Protein AF-A0A927MJ16-F1 (afdb_monomer_lite)

Radius of gyration: 17.22 Å; chains: 1; bounding box: 35×36×50 Å

pLDDT: mean 73.28, std 16.37, range [35.34, 91.69]

Secondary structure (DSSP, 8-state):
----HHHHHHHHHHHHHHTT--HHHHHHHTT--HHHHHHHTSTT-TTHHHHHHHHHHHTTS-TTGGG-SS--PPPSS-----------TTSPPPHHHHHHHHHHHHHHHHHHHH-SS--TT--

Structure (mmCIF, N/CA/C/O backbone):
data_AF-A0A927MJ16-F1
#
_entry.id   AF-A0A927MJ16-F1
#
loop_
_atom_site.group_PDB
_atom_site.id
_atom_site.type_symbol
_atom_site.label_atom_id
_atom_site.label_alt_id
_atom_site.label_comp_id
_atom_site.label_asym_id
_atom_site.label_entity_id
_atom_site.label_seq_id
_atom_site.pdbx_PDB_ins_code
_atom_site.Cartn_x
_atom_site.Cartn_y
_atom_site.Cartn_z
_atom_site.occupancy
_atom_site.B_iso_or_equiv
_atom_site.auth_seq_id
_atom_site.auth_comp_id
_atom_site.auth_asym_id
_atom_site.auth_atom_id
_atom_site.pdbx_PDB_model_num
ATOM 1 N N . MET A 1 1 ? 11.660 -22.185 5.021 1.00 50.19 1 MET A N 1
ATOM 2 C CA . MET A 1 1 ? 12.328 -20.990 5.568 1.00 50.19 1 MET A CA 1
ATOM 3 C C . MET A 1 1 ? 11.207 -20.056 5.990 1.00 50.19 1 MET A C 1
ATOM 5 O O . MET A 1 1 ? 10.368 -19.764 5.152 1.00 50.19 1 MET A O 1
ATOM 9 N N . SER A 1 2 ? 11.062 -19.735 7.276 1.00 58.62 2 SER A N 1
ATOM 10 C CA . SER A 1 2 ? 9.953 -18.878 7.722 1.00 58.62 2 SER A CA 1
ATOM 11 C C . SER A 1 2 ? 10.373 -17.423 7.565 1.00 58.62 2 SER A C 1
ATOM 13 O O . SER A 1 2 ? 11.311 -16.990 8.232 1.00 58.62 2 SER A O 1
ATOM 15 N N . ILE A 1 3 ? 9.718 -16.688 6.670 1.00 68.88 3 ILE A N 1
ATOM 16 C CA . ILE A 1 3 ? 9.959 -15.253 6.504 1.00 68.88 3 ILE A CA 1
ATOM 17 C C . ILE A 1 3 ? 9.602 -14.540 7.810 1.00 68.88 3 ILE A C 1
ATOM 19 O O . ILE A 1 3 ? 8.559 -14.791 8.416 1.00 68.88 3 ILE A O 1
ATOM 23 N N . ASN A 1 4 ? 10.498 -13.663 8.257 1.00 82.75 4 ASN A N 1
ATOM 24 C CA . ASN A 1 4 ? 10.327 -12.901 9.485 1.00 82.75 4 ASN A CA 1
ATOM 25 C C . ASN A 1 4 ? 9.212 -11.848 9.312 1.00 82.75 4 ASN A C 1
ATOM 27 O O . ASN A 1 4 ? 9.208 -11.091 8.344 1.00 82.75 4 ASN A O 1
ATOM 31 N N . ILE A 1 5 ? 8.293 -11.782 10.278 1.00 84.00 5 ILE A N 1
ATOM 32 C CA . ILE A 1 5 ? 7.194 -10.803 10.376 1.00 84.00 5 ILE A CA 1
ATOM 33 C C . ILE A 1 5 ? 7.700 -9.365 10.187 1.00 84.00 5 ILE A C 1
ATOM 35 O O . ILE A 1 5 ? 7.089 -8.598 9.444 1.00 84.00 5 ILE A O 1
ATOM 39 N N . ALA A 1 6 ? 8.847 -9.023 10.780 1.00 84.75 6 ALA A N 1
ATOM 40 C CA . ALA A 1 6 ? 9.446 -7.696 10.651 1.00 84.75 6 ALA A CA 1
ATOM 41 C C . ALA A 1 6 ? 9.835 -7.372 9.198 1.00 84.75 6 ALA A C 1
ATO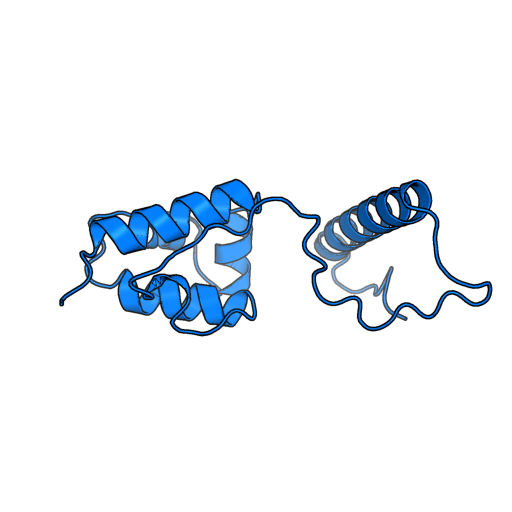M 43 O O . ALA A 1 6 ? 9.612 -6.261 8.729 1.00 84.75 6 ALA A O 1
ATOM 44 N N . VAL A 1 7 ? 10.328 -8.364 8.448 1.00 88.25 7 VAL A N 1
ATOM 45 C CA . VAL A 1 7 ? 10.695 -8.193 7.033 1.00 88.25 7 VAL A CA 1
ATOM 46 C C . VAL A 1 7 ? 9.454 -7.932 6.180 1.00 88.25 7 VAL A C 1
ATOM 48 O O . VAL A 1 7 ? 9.489 -7.089 5.293 1.00 88.25 7 VAL A O 1
ATOM 51 N N . ILE A 1 8 ? 8.336 -8.609 6.456 1.00 89.19 8 ILE A N 1
ATOM 52 C CA . ILE A 1 8 ? 7.072 -8.383 5.735 1.00 89.19 8 ILE A CA 1
ATOM 53 C C . ILE A 1 8 ? 6.542 -6.975 6.018 1.00 89.19 8 ILE A C 1
ATOM 55 O O . ILE A 1 8 ? 6.134 -6.280 5.091 1.00 89.19 8 ILE A O 1
ATOM 59 N N . ALA A 1 9 ? 6.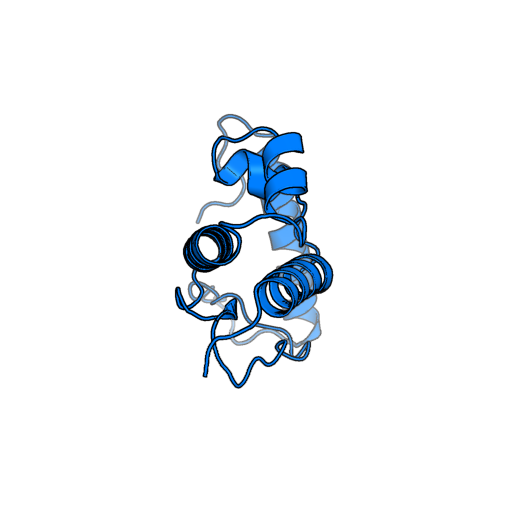567 -6.555 7.287 1.00 89.06 9 ALA A N 1
ATOM 60 C CA . ALA A 1 9 ? 6.148 -5.216 7.688 1.00 89.06 9 ALA A CA 1
ATOM 61 C C . ALA A 1 9 ? 6.992 -4.144 6.993 1.00 89.06 9 ALA A C 1
ATOM 63 O O . ALA A 1 9 ? 6.437 -3.195 6.442 1.00 89.06 9 ALA A O 1
ATOM 64 N N . GLN A 1 10 ? 8.313 -4.321 6.964 1.00 89.81 10 GLN A N 1
ATOM 65 C CA . GLN A 1 10 ? 9.221 -3.400 6.295 1.00 89.81 10 GLN A CA 1
ATOM 66 C C . GLN A 1 10 ? 8.921 -3.310 4.795 1.00 89.81 10 GLN A C 1
ATOM 68 O O . GLN A 1 10 ? 8.629 -2.230 4.303 1.00 89.81 10 GLN A O 1
ATOM 73 N N . ARG A 1 11 ? 8.848 -4.445 4.088 1.00 90.81 11 ARG A N 1
ATOM 74 C CA . ARG A 1 11 ? 8.533 -4.490 2.646 1.00 90.81 11 ARG A CA 1
ATOM 75 C C . ARG A 1 11 ? 7.219 -3.800 2.292 1.00 90.81 11 ARG A C 1
ATOM 77 O O . ARG A 1 11 ? 7.125 -3.130 1.268 1.00 90.81 11 ARG A O 1
ATOM 84 N N . LEU A 1 12 ? 6.197 -3.992 3.123 1.00 90.62 12 LEU A N 1
ATOM 85 C CA . LEU A 1 12 ? 4.895 -3.363 2.939 1.00 90.62 12 LEU A CA 1
ATOM 86 C C . LEU A 1 12 ? 4.973 -1.844 3.143 1.00 90.62 12 LEU A C 1
ATOM 88 O O . LEU A 1 12 ? 4.420 -1.098 2.339 1.00 90.62 12 LEU A O 1
ATOM 92 N N . ASN A 1 13 ? 5.663 -1.385 4.191 1.00 89.81 13 ASN A N 1
ATOM 93 C CA . ASN A 1 13 ? 5.855 0.045 4.437 1.00 89.81 13 ASN A CA 1
ATOM 94 C C . ASN A 1 13 ? 6.687 0.699 3.325 1.00 89.81 13 ASN A C 1
ATOM 96 O O . ASN A 1 13 ? 6.265 1.728 2.803 1.00 89.81 13 ASN A O 1
ATOM 100 N N . ASP A 1 14 ? 7.787 0.067 2.910 1.00 89.81 14 ASP A N 1
ATOM 101 C CA . ASP A 1 14 ? 8.651 0.554 1.832 1.00 89.81 14 ASP A CA 1
ATOM 102 C C . ASP A 1 14 ? 7.870 0.686 0.519 1.00 89.81 14 ASP A C 1
ATOM 104 O O . ASP A 1 14 ? 8.007 1.679 -0.188 1.00 89.81 14 ASP A O 1
ATOM 108 N N . TYR A 1 15 ? 7.005 -0.283 0.200 1.00 90.06 15 TYR A N 1
ATOM 109 C CA . TYR A 1 15 ? 6.165 -0.228 -0.997 1.00 90.06 15 TYR A CA 1
ATOM 110 C C . TYR A 1 15 ? 5.131 0.902 -0.931 1.00 90.06 15 TYR A C 1
ATOM 112 O O . TYR A 1 15 ? 4.965 1.645 -1.893 1.00 90.06 15 TYR A O 1
ATOM 120 N N . ILE A 1 16 ? 4.445 1.059 0.207 1.00 87.00 16 ILE A N 1
ATOM 121 C CA . ILE A 1 16 ? 3.466 2.138 0.411 1.00 87.00 16 ILE A CA 1
ATOM 122 C C . ILE A 1 16 ? 4.137 3.508 0.262 1.00 87.00 16 ILE A C 1
ATOM 124 O O . ILE A 1 16 ? 3.571 4.403 -0.365 1.00 87.00 16 ILE A O 1
ATOM 128 N N . GLU A 1 17 ? 5.341 3.669 0.812 1.00 85.75 17 GLU A N 1
ATOM 129 C CA . GLU A 1 17 ? 6.121 4.901 0.696 1.00 85.75 17 GLU A CA 1
ATOM 130 C C . GLU A 1 17 ? 6.614 5.133 -0.739 1.00 85.75 17 GLU A C 1
ATOM 132 O O . GLU A 1 17 ? 6.451 6.233 -1.270 1.00 85.75 17 GLU A O 1
ATOM 137 N N . HIS A 1 18 ? 7.135 4.092 -1.394 1.00 82.94 18 HIS A N 1
ATOM 138 C CA . HIS A 1 18 ? 7.600 4.132 -2.782 1.00 82.94 18 HIS A CA 1
ATOM 139 C C . HIS A 1 18 ? 6.493 4.548 -3.758 1.00 82.94 18 HIS A C 1
ATOM 141 O O . HIS A 1 18 ? 6.684 5.449 -4.577 1.00 82.94 18 HIS A O 1
ATOM 147 N N . GLU A 1 19 ? 5.311 3.943 -3.629 1.00 78.88 19 GLU A N 1
ATOM 148 C CA . GLU A 1 19 ? 4.135 4.250 -4.447 1.00 78.88 19 GLU A CA 1
ATOM 149 C C . GLU A 1 19 ? 3.401 5.524 -3.994 1.00 78.88 19 GLU A C 1
ATOM 151 O O . GLU A 1 19 ? 2.414 5.925 -4.610 1.00 78.88 19 GLU A O 1
ATOM 156 N N . LYS A 1 20 ? 3.868 6.180 -2.920 1.00 81.44 20 LYS A N 1
ATOM 157 C CA . LYS A 1 20 ? 3.238 7.362 -2.303 1.00 81.44 20 LYS A CA 1
ATOM 158 C C . LYS A 1 20 ? 1.758 7.144 -1.963 1.00 81.44 20 LYS A C 1
ATOM 160 O O . LYS A 1 20 ? 0.943 8.065 -2.046 1.00 81.44 20 LYS A O 1
ATOM 165 N N . ILE A 1 21 ? 1.404 5.925 -1.566 1.00 81.94 21 ILE A N 1
ATOM 166 C CA . ILE A 1 21 ? 0.036 5.565 -1.204 1.00 81.94 21 ILE A CA 1
ATOM 167 C C . ILE A 1 21 ? -0.264 6.125 0.190 1.00 81.94 21 ILE A C 1
ATOM 169 O O . ILE A 1 21 ? 0.443 5.853 1.161 1.00 81.94 21 ILE A O 1
ATOM 173 N N . SER A 1 22 ? -1.345 6.897 0.315 1.00 86.50 22 SER A N 1
ATOM 174 C CA . SER A 1 22 ? -1.785 7.383 1.624 1.00 86.50 22 SER A CA 1
ATOM 175 C C . SER A 1 22 ? -2.325 6.236 2.482 1.00 86.50 22 SER A C 1
ATOM 177 O O . SER A 1 22 ? -3.138 5.424 2.040 1.00 86.50 22 SER A O 1
ATOM 179 N N . LYS A 1 23 ? -1.924 6.198 3.755 1.00 84.75 23 LYS A N 1
ATOM 180 C CA . LYS A 1 23 ? -2.466 5.243 4.737 1.00 84.75 23 LYS A CA 1
ATOM 181 C C . LYS A 1 23 ? -3.950 5.486 5.014 1.00 84.75 23 LYS A C 1
ATOM 183 O O . LYS A 1 23 ? -4.659 4.528 5.305 1.00 84.75 23 LYS A O 1
ATOM 188 N N . ASP A 1 24 ? -4.412 6.727 4.878 1.00 82.25 24 ASP A N 1
ATOM 189 C CA . ASP A 1 24 ? -5.832 7.074 4.992 1.00 82.25 24 ASP A CA 1
ATOM 190 C C . ASP A 1 24 ? -6.616 6.532 3.790 1.00 82.25 24 ASP A C 1
ATOM 192 O O . ASP A 1 24 ? -7.678 5.950 3.962 1.00 82.25 24 ASP A O 1
ATOM 196 N N . TYR A 1 25 ? -6.029 6.583 2.589 1.00 80.56 25 TYR A N 1
ATOM 197 C CA . TYR A 1 25 ? -6.623 5.990 1.387 1.00 80.56 25 TYR A CA 1
ATOM 198 C C . TYR A 1 25 ? -6.773 4.465 1.503 1.00 80.56 25 TYR A C 1
ATOM 200 O O . TYR A 1 25 ? -7.816 3.907 1.170 1.00 80.56 25 TYR A O 1
ATOM 208 N N . ILE A 1 26 ? -5.759 3.780 2.044 1.00 85.94 26 ILE A N 1
ATOM 209 C CA . ILE A 1 26 ? -5.857 2.347 2.367 1.00 85.94 26 ILE A CA 1
ATOM 210 C C . ILE A 1 26 ? -6.965 2.093 3.403 1.00 85.94 26 ILE A C 1
ATOM 212 O O . ILE A 1 26 ? -7.646 1.070 3.337 1.00 85.94 26 ILE A O 1
ATOM 216 N N . ALA A 1 27 ? -7.139 3.000 4.367 1.00 86.81 27 ALA A N 1
ATOM 217 C CA . ALA A 1 27 ? -8.165 2.887 5.397 1.00 86.81 27 ALA A CA 1
ATOM 218 C C . ALA A 1 27 ? -9.573 2.946 4.790 1.00 86.81 27 ALA A C 1
ATOM 220 O O . ALA A 1 27 ? -10.381 2.060 5.068 1.00 86.81 27 ALA A O 1
ATOM 221 N N . ASP A 1 28 ? -9.814 3.913 3.904 1.00 83.88 28 ASP A N 1
ATOM 222 C CA . ASP A 1 28 ? -11.086 4.081 3.198 1.00 83.88 28 ASP A CA 1
ATOM 223 C C . ASP A 1 28 ? -11.413 2.864 2.322 1.00 83.88 28 ASP A C 1
ATOM 225 O O . ASP A 1 28 ? -12.518 2.327 2.381 1.00 83.88 28 ASP A O 1
ATOM 229 N N . LEU A 1 29 ? -10.432 2.367 1.561 1.00 80.94 29 LEU A N 1
ATOM 230 C CA . LEU A 1 29 ? -10.606 1.197 0.694 1.00 80.94 29 LEU A CA 1
ATOM 231 C C . LEU A 1 29 ? -10.944 -0.091 1.456 1.00 80.94 29 LEU A C 1
ATOM 233 O O . LEU A 1 29 ? -11.627 -0.967 0.926 1.00 80.94 29 LEU A O 1
ATOM 237 N N . LEU A 1 30 ? -10.449 -0.225 2.686 1.00 86.38 30 LEU A N 1
ATOM 238 C CA . LEU A 1 30 ? -10.692 -1.391 3.533 1.00 86.38 30 LEU A CA 1
ATOM 239 C C . LEU A 1 30 ? -11.886 -1.218 4.480 1.00 86.38 30 LEU A C 1
ATOM 241 O O . LEU A 1 30 ? -12.124 -2.122 5.286 1.00 86.38 30 LEU A O 1
ATOM 245 N N . ASP A 1 31 ? -12.591 -0.083 4.415 1.00 88.81 31 ASP A N 1
ATOM 246 C CA . ASP A 1 31 ? -13.637 0.316 5.365 1.00 88.81 31 ASP A CA 1
ATOM 247 C C . ASP A 1 31 ? -13.153 0.201 6.827 1.00 88.81 31 ASP A C 1
ATOM 249 O O . ASP A 1 31 ? -13.721 -0.481 7.687 1.00 88.81 31 ASP A O 1
ATOM 253 N N . LYS A 1 32 ? -11.985 0.796 7.101 1.00 88.31 32 LYS A N 1
ATOM 254 C CA . LYS A 1 32 ? -11.307 0.767 8.405 1.00 88.31 32 LYS A CA 1
ATOM 255 C C . LYS A 1 32 ? -10.916 2.169 8.844 1.00 88.31 32 LYS A C 1
ATOM 257 O O . LYS A 1 32 ? -10.697 3.063 8.042 1.00 88.31 32 LYS A O 1
ATOM 262 N N . SER A 1 33 ? -10.736 2.351 10.152 1.00 90.88 33 SER A N 1
ATOM 263 C CA . SER A 1 33 ? -10.152 3.594 10.660 1.00 90.88 33 SER A CA 1
ATOM 264 C C . SER A 1 33 ? -8.665 3.704 10.283 1.00 90.88 33 SER A C 1
ATOM 266 O O . SER A 1 33 ? -7.951 2.694 10.342 1.00 90.88 33 SER A O 1
ATOM 268 N N . PRO A 1 34 ? -8.138 4.918 10.039 1.00 86.56 34 PRO A N 1
ATOM 269 C CA . PRO A 1 34 ? -6.706 5.128 9.826 1.00 86.56 34 PRO A CA 1
ATOM 270 C C . PRO A 1 34 ? -5.842 4.530 10.937 1.00 86.56 34 PRO A C 1
ATOM 272 O O . PRO A 1 34 ? -4.871 3.825 10.678 1.00 86.56 34 PRO A O 1
ATOM 275 N N . SER A 1 35 ? -6.249 4.706 12.198 1.00 88.56 35 SER A N 1
ATOM 276 C CA . SER A 1 35 ? -5.570 4.122 13.363 1.00 88.56 35 SER A CA 1
ATOM 277 C C . SER A 1 35 ? -5.436 2.596 13.289 1.00 88.56 35 SER A C 1
ATOM 279 O O . SER A 1 35 ? -4.437 2.039 13.747 1.00 88.56 35 SER A O 1
ATOM 281 N N . THR A 1 36 ? -6.404 1.911 12.672 1.00 88.75 36 THR A N 1
ATOM 282 C CA . THR A 1 36 ? -6.332 0.468 12.429 1.00 88.75 36 THR A CA 1
ATOM 283 C C . THR A 1 36 ? -5.265 0.136 11.392 1.00 88.75 36 THR A C 1
ATOM 285 O O . THR A 1 36 ? -4.550 -0.847 11.582 1.00 88.75 36 THR A O 1
ATOM 288 N N . ILE A 1 37 ? -5.104 0.954 10.349 1.00 91.38 37 ILE A N 1
ATOM 289 C CA . ILE A 1 37 ? -4.051 0.784 9.339 1.00 91.38 37 ILE A CA 1
ATOM 290 C C . ILE A 1 37 ? -2.669 0.993 9.956 1.00 91.38 37 ILE A C 1
ATOM 292 O O . ILE A 1 37 ? -1.825 0.109 9.841 1.00 91.38 37 ILE A O 1
ATOM 296 N N . TYR A 1 38 ? -2.453 2.078 10.707 1.00 87.56 38 TYR A N 1
ATOM 297 C CA . TYR A 1 38 ? -1.177 2.320 11.399 1.00 87.56 38 TYR A CA 1
ATOM 298 C C . TYR A 1 38 ? -0.800 1.174 12.344 1.00 87.56 38 TYR A C 1
ATOM 300 O O . TYR A 1 38 ? 0.341 0.715 12.344 1.00 87.56 38 TYR A O 1
ATOM 308 N N . ARG A 1 39 ? -1.767 0.661 13.116 1.00 89.75 39 ARG A N 1
ATOM 309 C CA . ARG A 1 39 ? -1.546 -0.508 13.977 1.00 89.75 39 ARG A CA 1
ATOM 310 C C . ARG A 1 39 ? -1.232 -1.764 13.164 1.00 89.75 39 ARG A C 1
ATOM 312 O O . ARG A 1 39 ? -0.398 -2.558 13.583 1.00 89.75 39 ARG A O 1
ATOM 319 N N . SER A 1 40 ? -1.888 -1.947 12.020 1.00 88.94 40 SER A N 1
ATOM 320 C CA . SER A 1 40 ? -1.706 -3.132 11.177 1.00 88.94 40 SER A CA 1
ATOM 321 C C . SER A 1 40 ? -0.380 -3.124 10.417 1.00 88.94 40 SER A C 1
ATOM 323 O O . SER A 1 40 ? 0.158 -4.196 10.171 1.00 88.94 40 SER A O 1
ATOM 325 N N . LEU A 1 41 ? 0.164 -1.942 10.109 1.00 86.25 41 LEU A N 1
ATOM 326 C CA . LEU A 1 41 ? 1.486 -1.738 9.504 1.00 86.25 41 LEU A CA 1
ATOM 327 C C . LEU A 1 41 ? 2.645 -1.805 10.507 1.00 86.25 41 LEU A C 1
ATOM 329 O O . LEU A 1 41 ? 3.806 -1.761 10.103 1.00 86.25 41 LEU A O 1
ATOM 333 N N . SER A 1 42 ? 2.350 -1.897 11.806 1.00 85.75 42 SER A N 1
ATOM 334 C CA . SER A 1 42 ? 3.374 -2.032 12.838 1.00 85.75 42 SER A CA 1
ATOM 335 C C . SER A 1 42 ? 4.079 -3.385 12.744 1.00 85.75 42 SER A C 1
ATOM 337 O O . SER A 1 42 ? 3.438 -4.426 12.608 1.00 85.75 42 SER A O 1
ATOM 339 N N . GLU A 1 43 ? 5.396 -3.385 12.941 1.00 75.88 43 GLU A N 1
ATOM 340 C CA . GLU A 1 43 ? 6.221 -4.597 13.048 1.00 75.88 43 GLU A CA 1
ATOM 341 C C . GLU A 1 43 ? 5.799 -5.519 14.207 1.00 75.88 43 GLU A C 1
ATOM 343 O O . GLU A 1 43 ? 6.117 -6.706 14.212 1.00 75.88 43 GLU A O 1
ATOM 348 N N . GLN A 1 44 ? 5.049 -4.994 15.183 1.00 78.81 44 GLN A N 1
ATOM 349 C CA . GLN A 1 44 ? 4.509 -5.760 16.311 1.00 78.81 44 GLN A CA 1
ATOM 350 C C . GLN A 1 44 ? 3.197 -6.491 15.971 1.00 78.81 44 GLN A C 1
ATOM 352 O O . GLN A 1 44 ? 2.657 -7.221 16.807 1.00 78.81 44 GLN A O 1
ATOM 357 N N . ASN A 1 45 ? 2.657 -6.310 14.761 1.00 80.56 45 ASN A N 1
ATOM 358 C CA . ASN A 1 45 ? 1.435 -6.975 14.334 1.00 80.56 45 ASN A CA 1
ATOM 359 C C . ASN A 1 45 ? 1.695 -8.452 13.998 1.00 80.56 45 ASN A C 1
ATOM 361 O O . ASN A 1 45 ? 2.245 -8.790 12.951 1.00 80.56 45 ASN A O 1
ATOM 365 N N . GLN A 1 46 ? 1.196 -9.351 14.847 1.00 81.69 46 GLN A N 1
ATOM 366 C CA . GLN A 1 46 ? 1.282 -10.802 14.633 1.00 81.69 46 GLN A CA 1
ATOM 367 C C . GLN A 1 46 ? 0.553 -11.273 13.362 1.00 81.69 46 GLN A C 1
ATOM 369 O O . GLN A 1 46 ? 0.872 -12.330 12.827 1.00 81.69 46 GLN A O 1
ATOM 374 N N . ASN A 1 47 ? -0.385 -10.471 12.848 1.00 88.06 47 ASN A N 1
ATOM 375 C CA . ASN A 1 47 ? -1.162 -10.765 11.646 1.00 88.06 47 ASN A CA 1
ATOM 376 C C . ASN A 1 47 ? -0.657 -10.015 10.401 1.00 88.06 47 ASN A C 1
ATOM 378 O O . ASN A 1 47 ? -1.391 -9.923 9.416 1.00 88.06 47 ASN A O 1
ATOM 382 N N . ILE A 1 48 ? 0.573 -9.482 10.409 1.00 90.56 48 ILE A N 1
ATOM 383 C CA 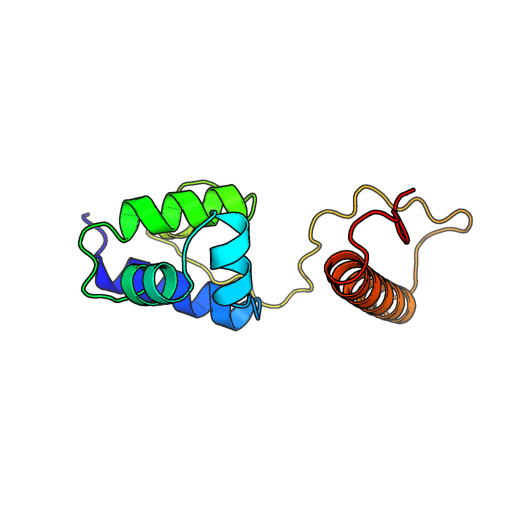. ILE A 1 48 ? 1.111 -8.708 9.276 1.00 90.56 48 ILE A CA 1
ATOM 384 C C . ILE A 1 48 ? 1.092 -9.489 7.959 1.00 90.56 48 ILE A C 1
ATOM 386 O O . ILE A 1 48 ? 0.844 -8.902 6.916 1.00 90.56 48 ILE A O 1
ATOM 390 N N . ALA A 1 49 ? 1.302 -10.808 7.993 1.00 89.94 49 ALA A N 1
ATOM 391 C CA . ALA A 1 49 ? 1.292 -11.637 6.791 1.00 89.94 49 ALA A CA 1
ATOM 392 C C . ALA A 1 49 ? -0.106 -11.704 6.158 1.00 89.94 49 ALA A C 1
ATOM 394 O O . ALA A 1 49 ? -0.251 -11.575 4.950 1.00 89.94 49 ALA A O 1
ATOM 395 N N . ALA A 1 50 ? -1.152 -11.858 6.975 1.00 90.75 50 ALA A N 1
ATOM 396 C CA . ALA A 1 50 ? -2.530 -11.814 6.490 1.00 90.75 50 ALA A CA 1
ATOM 397 C C . ALA A 1 50 ? -2.905 -10.414 5.991 1.00 90.75 50 ALA A C 1
ATOM 399 O O . ALA A 1 50 ? -3.584 -10.274 4.977 1.00 90.75 50 ALA A O 1
ATOM 400 N N . PHE A 1 51 ? -2.434 -9.379 6.685 1.00 91.69 51 PHE A N 1
ATOM 401 C CA . PHE A 1 51 ? -2.675 -8.000 6.289 1.00 91.69 51 PHE A CA 1
ATOM 402 C C . PHE A 1 51 ? -1.968 -7.643 4.975 1.00 91.69 51 PHE A C 1
ATOM 404 O O . PHE A 1 51 ? -2.581 -7.039 4.104 1.00 91.69 51 PHE A O 1
ATOM 411 N N . SER A 1 52 ? -0.720 -8.069 4.775 1.00 91.44 52 SER A N 1
ATOM 412 C CA . SER A 1 52 ? 0.021 -7.807 3.539 1.00 91.44 52 SER A CA 1
ATOM 413 C C . SER A 1 52 ? -0.600 -8.506 2.330 1.00 91.44 52 SER A C 1
ATOM 415 O O . SER A 1 52 ? -0.622 -7.922 1.251 1.00 91.44 52 SER A O 1
ATOM 417 N N . MET A 1 53 ? -1.175 -9.700 2.511 1.00 91.31 53 MET A N 1
ATOM 418 C CA . MET A 1 53 ? -1.965 -10.374 1.475 1.00 91.31 53 MET A CA 1
ATOM 419 C C . MET A 1 53 ? -3.213 -9.569 1.089 1.00 91.31 53 MET A C 1
ATOM 421 O O . MET A 1 53 ? -3.460 -9.379 -0.098 1.00 91.31 53 MET A O 1
ATOM 425 N N . GLN A 1 54 ? -3.952 -9.031 2.069 1.00 90.25 54 GLN A N 1
ATOM 426 C CA . GLN A 1 54 ? -5.109 -8.163 1.795 1.00 90.25 54 GLN A CA 1
ATOM 427 C C . GLN A 1 54 ? -4.709 -6.888 1.048 1.00 90.25 54 GLN A C 1
ATOM 429 O O . GLN A 1 54 ? -5.404 -6.476 0.125 1.00 90.25 54 GLN A O 1
ATOM 434 N N . ILE A 1 55 ? -3.582 -6.270 1.417 1.00 90.25 55 ILE A N 1
ATOM 435 C CA . ILE A 1 55 ? -3.078 -5.096 0.695 1.00 90.25 55 ILE A CA 1
ATOM 436 C C . ILE A 1 55 ? -2.650 -5.466 -0.726 1.00 90.25 55 ILE A C 1
ATOM 438 O O . ILE A 1 55 ? -2.954 -4.728 -1.656 1.00 90.25 55 ILE A O 1
ATOM 442 N N . ALA A 1 56 ? -1.985 -6.606 -0.921 1.00 89.25 56 ALA A N 1
ATOM 443 C CA . ALA A 1 56 ? -1.608 -7.059 -2.256 1.00 89.25 56 ALA A CA 1
ATOM 444 C C . ALA A 1 56 ? -2.840 -7.237 -3.156 1.00 89.25 56 ALA A C 1
ATOM 446 O O . ALA A 1 56 ? -2.850 -6.727 -4.272 1.00 89.25 56 ALA A O 1
ATOM 447 N N . GLU A 1 57 ? -3.898 -7.874 -2.654 1.00 86.44 57 GLU A N 1
ATOM 448 C CA . GLU A 1 57 ? -5.159 -8.038 -3.388 1.00 86.44 57 GLU A CA 1
ATOM 449 C C . GLU A 1 57 ? -5.826 -6.697 -3.706 1.00 86.44 57 GLU A C 1
ATOM 451 O O . GLU A 1 57 ? -6.248 -6.475 -4.840 1.00 86.44 57 GLU A O 1
ATOM 456 N N . LEU A 1 58 ? -5.862 -5.778 -2.738 1.00 84.44 58 LEU A N 1
ATOM 457 C CA . LEU A 1 58 ? -6.424 -4.440 -2.922 1.00 84.44 58 LEU A CA 1
ATOM 458 C C . LEU A 1 58 ? -5.699 -3.648 -4.021 1.00 84.44 58 LEU A C 1
ATOM 460 O O . LEU A 1 58 ? -6.322 -2.898 -4.768 1.00 84.44 58 LEU A O 1
ATOM 464 N N . LEU A 1 59 ? -4.384 -3.833 -4.125 1.00 82.81 59 LEU A N 1
ATOM 465 C CA . LEU A 1 59 ? -3.528 -3.182 -5.114 1.00 82.81 59 LEU A CA 1
ATOM 466 C C . LEU A 1 59 ? -3.407 -3.983 -6.420 1.00 82.81 59 LEU A C 1
ATOM 468 O O . LEU A 1 59 ? -2.598 -3.634 -7.278 1.00 82.81 59 LEU A O 1
ATOM 472 N N . ASN A 1 60 ? -4.202 -5.047 -6.580 1.00 82.12 60 ASN A N 1
ATOM 473 C CA . ASN A 1 60 ? -4.191 -5.940 -7.740 1.00 82.12 60 ASN A CA 1
ATOM 474 C C . ASN A 1 60 ? -2.805 -6.560 -8.029 1.00 82.12 60 ASN A C 1
ATOM 476 O O . ASN A 1 60 ? -2.420 -6.800 -9.174 1.00 82.12 60 ASN A O 1
ATOM 480 N N . LEU A 1 61 ? -2.043 -6.813 -6.966 1.00 85.12 61 LEU A N 1
ATOM 481 C CA . LEU A 1 61 ? -0.771 -7.523 -6.974 1.00 85.12 61 LEU A CA 1
ATOM 482 C C . LEU A 1 61 ? -1.004 -9.013 -6.672 1.00 85.12 61 LEU A C 1
ATOM 484 O O . LEU A 1 61 ? -2.027 -9.387 -6.095 1.00 85.12 61 LEU A O 1
ATOM 488 N N . PRO A 1 62 ? -0.042 -9.899 -6.989 1.00 87.62 62 PRO A N 1
ATOM 489 C CA . PRO A 1 62 ? -0.101 -11.281 -6.525 1.00 87.62 62 PRO A CA 1
ATOM 490 C C . PRO A 1 62 ? -0.247 -11.332 -4.998 1.00 87.62 62 PRO A C 1
ATOM 492 O O . PRO A 1 62 ? 0.546 -10.709 -4.300 1.00 87.62 62 PRO A O 1
ATOM 495 N N . THR A 1 63 ? -1.188 -12.114 -4.461 1.00 88.44 63 THR A N 1
ATOM 496 C CA . THR A 1 63 ? -1.460 -12.186 -3.009 1.00 88.44 63 THR A CA 1
ATOM 497 C C . THR A 1 63 ? -0.193 -12.419 -2.172 1.00 88.44 63 THR A C 1
ATOM 499 O O . THR A 1 63 ? -0.035 -11.869 -1.088 1.00 88.44 63 THR A O 1
ATOM 502 N N . ASN A 1 64 ? 0.771 -13.185 -2.689 1.00 89.31 64 ASN A N 1
ATOM 503 C CA . ASN A 1 64 ? 2.036 -13.474 -2.015 1.00 89.31 64 ASN A CA 1
ATOM 504 C C . ASN A 1 64 ? 3.158 -12.448 -2.266 1.00 89.31 64 ASN A C 1
ATOM 506 O O . ASN A 1 64 ? 4.294 -12.723 -1.893 1.00 89.31 64 ASN A O 1
ATOM 510 N N . PHE A 1 65 ? 2.890 -11.302 -2.898 1.00 89.06 65 PHE A N 1
ATOM 511 C CA . PHE A 1 65 ? 3.902 -10.345 -3.366 1.00 89.06 65 PHE A CA 1
ATOM 512 C C . PHE A 1 65 ? 4.912 -9.955 -2.276 1.00 89.06 65 PHE A C 1
ATOM 514 O O . PHE A 1 65 ? 6.118 -10.097 -2.468 1.00 89.06 65 PHE A O 1
ATOM 521 N N . PHE A 1 66 ? 4.430 -9.580 -1.090 1.00 90.06 66 PHE A N 1
ATOM 522 C CA . PHE A 1 66 ? 5.276 -9.207 0.054 1.00 90.06 66 PHE A CA 1
ATOM 523 C C . PHE A 1 66 ? 5.912 -10.409 0.77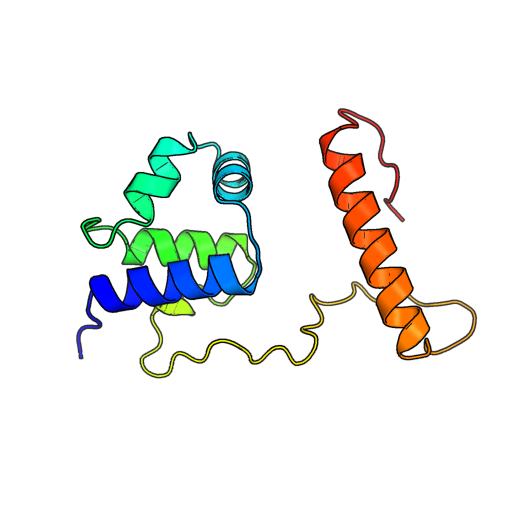9 1.00 90.06 66 PHE A C 1
ATOM 525 O O . PHE A 1 66 ? 6.830 -10.246 1.588 1.00 90.06 66 PHE A O 1
ATOM 532 N N . LEU A 1 67 ? 5.430 -11.620 0.486 1.00 89.44 67 LEU A N 1
ATOM 533 C CA . LEU A 1 67 ? 5.827 -12.889 1.099 1.00 89.44 67 LEU A CA 1
ATOM 534 C C . LEU A 1 67 ? 6.824 -13.685 0.244 1.00 89.44 67 LEU A C 1
ATOM 536 O O . LEU A 1 67 ? 7.142 -14.816 0.591 1.00 89.44 67 LEU A O 1
ATOM 540 N N . LYS A 1 68 ? 7.299 -13.162 -0.890 1.00 84.88 68 LYS A N 1
ATOM 541 C CA . LYS A 1 68 ? 8.313 -13.852 -1.704 1.00 84.88 68 LYS A CA 1
ATOM 542 C C . LYS A 1 68 ? 9.682 -13.765 -1.034 1.00 84.88 68 LYS A C 1
ATOM 544 O O . LYS A 1 68 ? 10.030 -12.712 -0.508 1.00 84.88 68 LYS A O 1
ATOM 549 N N . ASP A 1 69 ? 10.475 -14.833 -1.061 1.00 72.56 69 ASP A N 1
ATOM 550 C CA . ASP A 1 69 ? 11.855 -14.782 -0.546 1.00 72.56 69 ASP A CA 1
ATOM 551 C C . ASP A 1 69 ? 12.662 -13.710 -1.297 1.00 72.56 69 ASP A C 1
ATOM 553 O O . ASP A 1 69 ? 13.289 -12.842 -0.687 1.00 72.56 69 ASP A O 1
ATOM 557 N N . GLU A 1 70 ? 12.504 -13.688 -2.619 1.00 73.25 70 GLU A N 1
ATOM 558 C CA . GLU A 1 70 ? 13.014 -12.665 -3.524 1.00 73.25 70 GLU A CA 1
ATOM 559 C C . GLU A 1 70 ? 11.992 -11.526 -3.669 1.00 73.25 70 GLU A C 1
ATOM 561 O O . GLU A 1 70 ? 11.130 -11.530 -4.551 1.00 73.25 70 GLU A O 1
ATOM 566 N N . PHE A 1 71 ? 12.047 -10.562 -2.749 1.00 76.38 71 PHE A N 1
ATOM 567 C CA . PHE A 1 71 ? 11.288 -9.320 -2.866 1.00 76.38 71 PHE A CA 1
ATOM 568 C C . PHE A 1 71 ? 12.145 -8.262 -3.543 1.00 76.38 71 PHE A C 1
ATOM 570 O O . PHE A 1 71 ? 13.205 -7.893 -3.036 1.00 76.38 71 PHE A O 1
ATOM 577 N N . TYR A 1 72 ? 11.637 -7.749 -4.653 1.00 75.19 72 TYR A N 1
ATOM 578 C CA . TYR A 1 72 ? 12.197 -6.600 -5.335 1.00 75.19 72 TYR A CA 1
ATOM 579 C C . TYR A 1 72 ? 11.150 -5.497 -5.296 1.00 75.19 72 TYR A C 1
ATOM 581 O O . TYR A 1 72 ? 10.034 -5.686 -5.784 1.00 75.19 72 TYR A O 1
ATOM 589 N N . LEU A 1 73 ? 11.513 -4.352 -4.714 1.00 71.69 73 LEU A N 1
ATOM 590 C CA . LEU A 1 73 ? 10.801 -3.117 -5.015 1.00 71.69 73 LEU A CA 1
ATOM 591 C C . LEU A 1 73 ? 10.983 -2.892 -6.515 1.00 71.69 73 LEU A C 1
ATOM 593 O O . LEU A 1 73 ? 12.138 -2.868 -6.961 1.00 71.69 73 LEU A O 1
ATOM 597 N N . PRO A 1 74 ? 9.900 -2.803 -7.304 1.00 62.25 74 PRO A N 1
ATOM 598 C CA . PRO A 1 74 ? 10.048 -2.409 -8.690 1.00 62.25 74 PRO A CA 1
ATOM 599 C C . PRO A 1 74 ? 10.800 -1.077 -8.683 1.00 62.25 74 PRO A C 1
ATOM 601 O O . PRO A 1 74 ? 10.366 -0.122 -8.039 1.00 62.25 74 PRO A O 1
ATOM 604 N N . MET A 1 75 ? 11.968 -1.033 -9.334 1.00 52.03 75 MET A N 1
ATOM 605 C CA . MET A 1 75 ? 12.598 0.244 -9.665 1.00 52.03 75 MET A CA 1
ATOM 606 C C . MET A 1 75 ? 11.524 1.113 -10.323 1.00 52.03 75 MET A C 1
ATOM 608 O O . MET A 1 75 ? 10.669 0.574 -11.026 1.00 52.03 75 MET A O 1
ATOM 612 N N . GLN A 1 76 ? 11.564 2.431 -10.117 1.00 46.31 76 GLN A N 1
ATOM 613 C CA . GLN A 1 76 ? 10.785 3.390 -10.907 1.00 46.31 76 GLN A CA 1
ATOM 614 C C . GLN A 1 76 ? 11.195 3.349 -12.397 1.00 46.31 76 GLN A C 1
ATOM 616 O O . GLN A 1 76 ? 11.580 4.351 -12.984 1.00 46.31 76 GLN A O 1
ATOM 621 N N . GLU A 1 77 ? 11.115 2.203 -13.057 1.00 40.34 77 GLU A N 1
ATOM 622 C CA . GLU A 1 77 ? 10.693 2.181 -14.440 1.00 40.34 77 GLU A CA 1
ATOM 623 C C . GLU A 1 77 ? 9.201 2.417 -14.373 1.00 40.34 77 GLU A C 1
ATOM 625 O O . GLU A 1 77 ? 8.479 1.488 -14.045 1.00 40.34 77 GLU A O 1
ATOM 630 N N . SER A 1 78 ? 8.788 3.678 -14.543 1.00 41.16 78 SER A N 1
ATOM 631 C CA . SER A 1 78 ? 7.442 4.100 -14.950 1.00 41.16 78 SER A CA 1
ATOM 632 C C . SER A 1 78 ? 6.453 2.935 -15.099 1.00 41.16 78 SER A C 1
ATOM 634 O O . SER A 1 78 ? 6.110 2.511 -16.205 1.00 41.16 78 SER A O 1
ATOM 636 N N . THR A 1 79 ? 5.998 2.385 -13.971 1.00 36.31 79 THR A N 1
ATOM 637 C CA . THR A 1 79 ? 5.102 1.237 -13.944 1.00 36.31 79 THR A CA 1
ATOM 638 C C . THR A 1 79 ? 3.744 1.790 -14.313 1.00 36.31 79 THR A C 1
ATOM 640 O O . THR A 1 79 ? 2.989 2.313 -13.501 1.00 36.31 79 THR A O 1
ATOM 643 N N . SER A 1 80 ? 3.511 1.816 -15.619 1.00 35.34 80 SER A N 1
ATOM 644 C CA . SER A 1 80 ? 2.365 1.208 -16.278 1.00 35.34 80 SER A CA 1
ATOM 645 C C . SER A 1 80 ? 1.504 0.351 -15.336 1.00 35.34 80 SER A C 1
ATOM 647 O O . SER A 1 80 ? 1.397 -0.864 -15.476 1.00 35.34 80 SER A O 1
ATOM 649 N N . TYR A 1 81 ? 0.800 1.006 -14.408 1.00 40.66 81 TYR A N 1
ATOM 650 C CA . TYR A 1 81 ? -0.559 0.613 -14.068 1.00 40.66 81 TYR A CA 1
ATOM 651 C C . TYR A 1 81 ? -1.236 0.409 -15.409 1.00 40.66 81 TYR A C 1
ATOM 653 O O . TYR A 1 81 ? -1.253 1.340 -16.215 1.00 40.66 81 TYR A O 1
ATOM 661 N N . SER A 1 82 ? -1.634 -0.833 -15.689 1.00 39.09 82 SER A N 1
ATOM 662 C CA . SER A 1 82 ? -2.161 -1.249 -16.979 1.00 39.09 82 SER A CA 1
ATOM 663 C C . SER A 1 82 ? -3.159 -0.205 -17.452 1.00 39.09 82 SER A C 1
ATOM 665 O O . SER A 1 82 ? -4.277 -0.134 -16.938 1.00 39.09 82 SER A O 1
ATOM 667 N N . LEU A 1 83 ? -2.705 0.620 -18.401 1.00 43.19 83 LEU A N 1
ATOM 668 C CA . LEU A 1 83 ? -3.535 1.415 -19.274 1.00 43.19 83 LEU A CA 1
ATOM 669 C C . LEU A 1 83 ? -4.597 0.437 -19.758 1.00 43.19 83 LEU A C 1
ATOM 671 O O . LEU A 1 83 ? -4.309 -0.423 -20.590 1.00 43.19 83 LEU A O 1
ATOM 675 N N . GLY A 1 84 ? -5.811 0.515 -19.213 1.00 40.66 84 GLY A N 1
ATOM 676 C CA . GLY A 1 84 ? -6.966 0.078 -19.975 1.00 40.66 84 GLY A CA 1
ATOM 677 C C . GLY A 1 84 ? -6.836 0.854 -21.270 1.00 40.66 84 GLY A C 1
ATOM 678 O O . GLY A 1 84 ? -6.887 2.075 -21.221 1.00 40.66 84 GLY A O 1
ATOM 679 N N . THR A 1 85 ? -6.455 0.153 -22.338 1.00 43.69 85 THR A N 1
ATOM 680 C CA . THR A 1 85 ? -5.888 0.689 -23.575 1.00 43.69 85 THR A CA 1
ATOM 681 C C . THR A 1 85 ? -6.559 2.007 -23.943 1.00 43.69 85 THR A C 1
ATOM 683 O O . THR A 1 85 ? -7.641 2.003 -24.530 1.00 43.69 85 THR A O 1
ATOM 686 N N . ILE A 1 86 ? -5.960 3.141 -23.561 1.00 50.34 86 ILE A N 1
ATOM 687 C CA . ILE A 1 86 ? -6.456 4.438 -24.003 1.00 50.34 86 ILE A CA 1
ATOM 688 C C . ILE A 1 86 ? -6.019 4.502 -25.458 1.00 50.34 86 ILE A C 1
ATOM 690 O O . ILE A 1 86 ? -4.874 4.814 -25.772 1.00 50.34 86 ILE A O 1
ATOM 694 N N . ALA A 1 87 ? -6.906 4.069 -26.349 1.00 49.97 87 ALA A N 1
ATOM 695 C CA . ALA A 1 87 ? -6.675 4.117 -27.778 1.00 49.97 87 ALA A CA 1
ATOM 696 C C . ALA A 1 87 ? -6.736 5.587 -28.205 1.00 49.97 87 ALA A C 1
ATOM 698 O O . ALA A 1 87 ? -7.810 6.141 -28.443 1.00 49.97 87 ALA A O 1
ATOM 699 N N . PHE A 1 88 ? -5.579 6.244 -28.264 1.00 53.72 88 PHE A N 1
ATOM 700 C CA . PHE A 1 88 ? -5.482 7.593 -28.804 1.00 53.72 88 PHE A CA 1
ATOM 701 C C . PHE A 1 88 ? -5.772 7.536 -30.304 1.00 53.72 88 PHE A C 1
ATOM 703 O O . PHE A 1 88 ? -5.124 6.814 -31.061 1.00 53.72 88 PHE A O 1
ATOM 710 N N . SER A 1 89 ? -6.749 8.319 -30.758 1.00 52.28 89 SER A N 1
ATOM 711 C CA . SER A 1 89 ? -7.251 8.303 -32.141 1.00 52.28 89 SER A CA 1
ATOM 712 C C . SER A 1 89 ? -6.229 8.734 -33.207 1.00 52.28 89 SER A C 1
ATOM 714 O O . SER A 1 89 ? -6.552 8.735 -34.395 1.00 52.28 89 SER A O 1
ATOM 716 N N . LYS A 1 90 ? -5.004 9.109 -32.810 1.00 53.12 90 LYS A N 1
ATOM 717 C CA . LYS A 1 90 ? -3.965 9.672 -33.683 1.00 53.12 90 LYS A CA 1
ATOM 718 C C . LYS A 1 90 ? -2.582 9.007 -33.600 1.00 53.12 90 LYS A C 1
ATOM 720 O O . LYS A 1 90 ? -1.665 9.508 -34.246 1.00 53.12 90 LYS A O 1
ATOM 725 N N . GLY A 1 91 ? -2.447 7.880 -32.898 1.00 56.50 91 GLY A N 1
ATOM 726 C CA . GLY A 1 91 ? -1.185 7.136 -32.765 1.00 56.50 91 GLY A CA 1
ATOM 727 C C . GLY A 1 91 ? -0.571 7.215 -31.365 1.00 56.50 91 GLY A C 1
ATOM 728 O O . GLY A 1 91 ? -1.211 7.708 -30.436 1.00 56.50 91 GLY A O 1
ATOM 729 N N . ASP A 1 92 ? 0.653 6.701 -31.228 1.00 61.09 92 ASP A N 1
ATOM 730 C CA . ASP A 1 92 ? 1.362 6.614 -29.947 1.00 61.09 92 ASP A CA 1
ATOM 731 C C . ASP A 1 92 ? 1.731 8.004 -29.402 1.00 61.09 92 ASP A C 1
ATOM 733 O O . ASP A 1 92 ? 2.089 8.916 -30.153 1.00 61.09 92 ASP A O 1
ATOM 737 N N . LEU A 1 93 ? 1.649 8.167 -28.080 1.00 62.25 93 LEU A N 1
ATOM 738 C CA . LEU A 1 93 ? 2.062 9.394 -27.400 1.00 62.25 93 LEU A CA 1
ATOM 739 C C . LEU A 1 93 ? 3.589 9.520 -27.358 1.00 62.25 93 LEU A C 1
ATOM 741 O O . LEU A 1 93 ? 4.311 8.531 -27.230 1.00 62.25 93 LEU A O 1
ATOM 745 N N . SER A 1 94 ? 4.081 10.759 -27.403 1.00 72.81 94 SER A N 1
ATOM 746 C CA . SER A 1 94 ? 5.456 11.059 -26.999 1.00 72.81 94 SER A CA 1
ATOM 747 C C . SER A 1 94 ? 5.635 10.802 -25.498 1.00 72.81 94 SER A C 1
ATOM 749 O O . SER A 1 94 ? 4.663 10.802 -24.746 1.00 72.81 94 SER A O 1
ATOM 751 N N . LEU A 1 95 ? 6.882 10.624 -25.046 1.00 66.75 95 LEU A N 1
ATOM 752 C CA . LEU A 1 95 ? 7.190 10.444 -23.618 1.00 66.75 95 LEU A CA 1
ATOM 753 C C . LEU A 1 95 ? 6.634 11.590 -22.757 1.00 66.75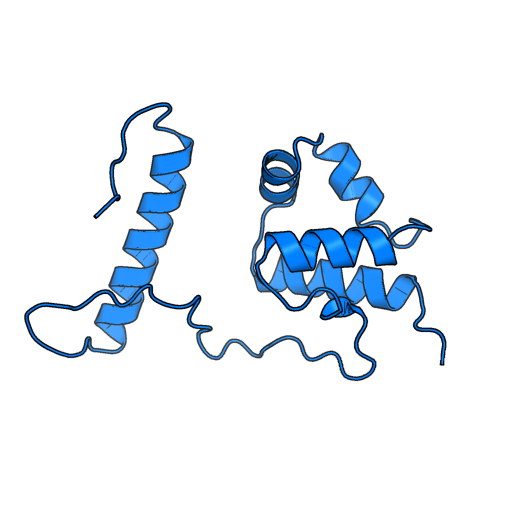 95 LEU A C 1
ATOM 755 O O . LEU A 1 95 ? 5.993 11.333 -21.747 1.00 66.75 95 LEU A O 1
ATOM 759 N N . GLU A 1 96 ? 6.796 12.831 -23.216 1.00 68.19 96 GLU A N 1
ATOM 760 C CA . GLU A 1 96 ? 6.221 14.027 -22.582 1.00 68.19 96 GLU A CA 1
ATOM 761 C C . GLU A 1 96 ? 4.683 13.968 -22.547 1.00 68.19 96 GLU A C 1
ATOM 763 O O . GLU A 1 96 ? 4.069 14.183 -21.509 1.00 68.19 96 GLU A O 1
ATOM 768 N N . GLY A 1 97 ? 4.042 13.543 -23.642 1.00 65.44 97 GLY A N 1
ATOM 769 C CA . GLY A 1 97 ? 2.586 13.387 -23.687 1.00 65.44 97 GLY A CA 1
ATOM 770 C C . GLY A 1 97 ? 2.056 12.276 -22.774 1.00 65.44 97 GLY A C 1
ATOM 771 O O . GLY A 1 97 ? 0.928 12.361 -22.294 1.00 65.44 97 GLY A O 1
ATOM 772 N N . MET A 1 98 ? 2.847 11.233 -22.508 1.00 67.12 98 MET A N 1
ATOM 773 C CA . MET A 1 98 ? 2.496 10.209 -21.519 1.00 67.12 98 MET A CA 1
ATOM 774 C C . MET A 1 98 ? 2.555 10.755 -20.088 1.00 67.12 98 MET A C 1
ATOM 776 O O . MET A 1 98 ? 1.713 10.379 -19.270 1.00 67.12 98 MET A O 1
ATOM 780 N N . GLU A 1 99 ? 3.518 11.629 -19.787 1.00 65.81 99 GLU A N 1
ATOM 781 C CA . GLU A 1 99 ? 3.621 12.304 -18.487 1.00 65.81 99 GLU A CA 1
ATOM 782 C C . GLU A 1 99 ? 2.449 13.267 -18.269 1.00 65.81 99 GLU A C 1
ATOM 784 O O . GLU A 1 99 ? 1.768 13.169 -17.249 1.00 65.81 99 GLU A O 1
ATOM 789 N N . ASP A 1 100 ? 2.108 14.079 -19.268 1.00 68.19 100 ASP A N 1
ATOM 790 C CA . ASP A 1 100 ? 0.956 14.985 -19.194 1.00 68.19 100 ASP A CA 1
ATOM 791 C C . ASP A 1 100 ? -0.363 14.228 -18.965 1.00 68.19 100 ASP A C 1
ATOM 793 O O . ASP A 1 100 ? -1.206 14.619 -18.153 1.00 68.19 100 ASP A O 1
ATOM 797 N N . VAL A 1 101 ? -0.554 13.097 -19.653 1.00 72.38 101 VAL A N 1
ATOM 798 C CA . VAL A 1 101 ? -1.741 12.249 -19.469 1.00 72.38 101 VAL A CA 1
ATOM 799 C C . VAL A 1 101 ? -1.775 11.630 -18.074 1.00 72.38 101 VAL A C 1
ATOM 801 O O . VAL A 1 101 ? -2.847 11.528 -17.473 1.00 72.38 101 VAL A O 1
ATOM 804 N N . LYS A 1 102 ? -0.621 11.238 -17.530 1.00 66.75 102 LYS A N 1
ATOM 805 C CA . LYS A 1 102 ? -0.520 10.711 -16.167 1.00 66.75 102 LYS A CA 1
ATOM 806 C C . LYS A 1 102 ? -0.945 11.758 -15.137 1.00 66.75 102 LYS A C 1
ATOM 808 O O . LYS A 1 102 ? -1.716 11.427 -14.234 1.00 66.75 102 LYS A O 1
ATOM 813 N N . ASP A 1 103 ? -0.514 13.001 -15.302 1.00 71.44 103 ASP A N 1
ATOM 814 C CA . ASP A 1 103 ? -0.881 14.098 -14.406 1.00 71.44 103 ASP A CA 1
ATOM 815 C C . ASP A 1 103 ? -2.384 14.407 -14.482 1.00 71.44 103 ASP A C 1
ATOM 817 O O . ASP A 1 103 ? -3.050 14.569 -13.456 1.00 71.44 103 ASP A O 1
ATOM 821 N N . ILE A 1 104 ? -2.966 14.380 -15.685 1.00 73.56 104 ILE A N 1
ATOM 822 C CA . ILE A 1 104 ? -4.415 14.534 -15.885 1.00 73.56 104 ILE A CA 1
ATOM 823 C C . ILE A 1 104 ? -5.200 13.412 -15.186 1.00 73.56 104 ILE A C 1
ATOM 825 O O . ILE A 1 104 ? -6.217 13.677 -14.544 1.00 73.56 104 ILE A O 1
ATOM 829 N N . ILE A 1 105 ? -4.732 12.163 -15.256 1.00 67.75 105 ILE A N 1
ATOM 830 C CA . ILE A 1 105 ? -5.377 11.028 -14.578 1.00 67.75 105 ILE A CA 1
ATOM 831 C C . ILE A 1 105 ? -5.301 11.181 -13.056 1.00 67.75 105 ILE A C 1
ATOM 833 O O . ILE A 1 105 ? -6.288 10.934 -12.360 1.00 67.75 105 ILE A O 1
ATOM 837 N N . GLN A 1 106 ? -4.160 11.618 -12.521 1.00 67.31 106 GLN A N 1
ATOM 838 C CA . GLN A 1 106 ? -4.033 11.890 -11.088 1.00 67.31 106 GLN A CA 1
ATOM 839 C C . GLN A 1 106 ? -5.007 12.981 -10.638 1.00 67.31 106 GLN A C 1
ATOM 841 O O . GLN A 1 106 ? -5.677 12.820 -9.617 1.00 67.31 106 GLN A O 1
ATOM 846 N N . LEU A 1 107 ? -5.156 14.046 -11.427 1.00 69.56 107 LEU A N 1
ATOM 847 C CA . LEU A 1 107 ? -6.138 15.097 -11.168 1.00 69.56 107 LEU A CA 1
ATOM 848 C C . LEU A 1 107 ? -7.574 14.561 -11.219 1.00 69.56 107 LEU A C 1
ATOM 850 O O . LEU A 1 107 ? -8.364 14.864 -10.329 1.00 69.56 107 LEU A O 1
ATOM 854 N N . CYS A 1 108 ? -7.905 13.718 -12.197 1.00 66.00 108 CYS A N 1
ATOM 855 C CA . CYS A 1 108 ? -9.200 13.040 -12.279 1.00 66.00 108 CYS A CA 1
ATOM 856 C C . CYS A 1 108 ? -9.492 12.180 -11.043 1.00 66.00 108 CYS A C 1
ATOM 858 O O . CYS A 1 108 ? -10.599 12.234 -10.506 1.00 66.00 108 CYS A O 1
ATOM 860 N N . ASN A 1 109 ? -8.502 11.426 -10.561 1.00 58.94 109 ASN A N 1
ATOM 861 C CA . ASN A 1 109 ? -8.642 10.621 -9.351 1.00 58.94 109 ASN A CA 1
ATOM 862 C C . ASN A 1 109 ? -8.908 11.509 -8.135 1.00 58.94 109 ASN A C 1
ATOM 864 O O . ASN A 1 109 ? -9.834 11.232 -7.380 1.00 58.94 109 ASN A O 1
ATOM 868 N N . ILE A 1 110 ? -8.177 12.616 -7.986 1.00 67.06 110 ILE A N 1
ATOM 869 C CA . ILE A 1 110 ? -8.410 13.582 -6.905 1.00 67.06 110 ILE A CA 1
ATOM 870 C C . ILE A 1 110 ? -9.817 14.178 -7.005 1.00 67.06 110 ILE A C 1
ATOM 872 O O . ILE A 1 110 ? -10.538 14.205 -6.015 1.00 67.06 110 ILE A O 1
ATOM 876 N N . LEU A 1 111 ? -10.246 14.615 -8.190 1.00 65.50 111 LEU A N 1
ATOM 877 C CA . LEU A 1 111 ? -11.575 15.198 -8.393 1.00 65.50 111 LEU A CA 1
ATOM 878 C C . LEU A 1 111 ? -12.700 14.200 -8.097 1.00 65.50 111 LEU A C 1
ATOM 880 O O . LEU A 1 111 ? -13.710 14.584 -7.508 1.00 65.50 111 LEU A O 1
ATOM 884 N N . SER A 1 112 ? -12.500 12.922 -8.425 1.00 59.44 112 SER A N 1
ATOM 885 C CA . SER A 1 112 ? -13.461 11.856 -8.128 1.00 59.44 112 SER A CA 1
ATOM 886 C C . SER A 1 112 ?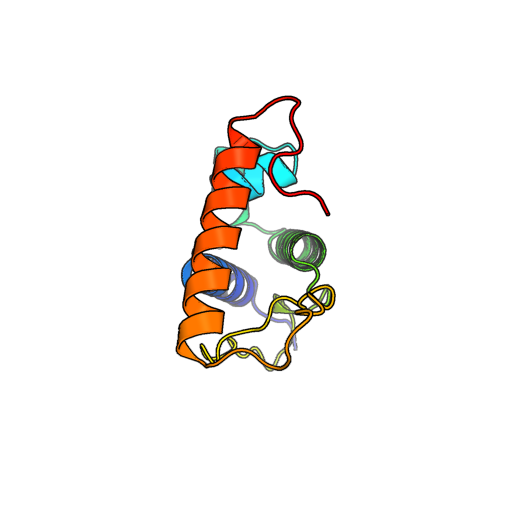 -13.705 11.663 -6.626 1.00 59.44 112 SER A C 1
ATOM 888 O O . SER A 1 112 ? -14.805 11.278 -6.237 1.00 59.44 112 SER A O 1
ATOM 890 N N . LEU A 1 113 ? -12.724 12.002 -5.778 1.00 58.28 113 LEU A N 1
ATOM 891 C CA . LEU A 1 113 ? -12.859 11.953 -4.316 1.00 58.28 113 LEU A CA 1
ATOM 892 C C . LEU A 1 113 ? -13.785 13.050 -3.779 1.00 58.28 113 LEU A C 1
ATOM 894 O O . LEU A 1 113 ? -14.374 12.893 -2.713 1.00 58.28 113 LEU A O 1
ATOM 898 N N . TYR A 1 114 ? -13.915 14.160 -4.506 1.00 59.91 114 TYR A N 1
ATOM 899 C CA . TYR A 1 114 ? -14.748 15.292 -4.104 1.00 59.91 114 TYR A CA 1
ATOM 900 C C . TYR A 1 114 ? -16.102 15.322 -4.820 1.00 59.91 114 TYR A C 1
ATOM 902 O O . TYR A 1 114 ? -17.026 15.984 -4.345 1.00 59.91 114 TYR A O 1
ATOM 910 N N . SER A 1 115 ? -16.259 14.594 -5.929 1.00 57.22 115 SER A N 1
ATOM 911 C CA . SER A 1 115 ? -17.544 14.443 -6.607 1.00 57.22 115 SER A CA 1
ATOM 912 C C . SER A 1 115 ? -18.276 13.198 -6.103 1.00 57.22 115 SER A C 1
ATOM 914 O O . SER A 1 115 ? -18.245 12.137 -6.728 1.00 57.22 115 SER A O 1
ATOM 916 N N . SER A 1 116 ? -18.995 13.326 -4.990 1.00 52.28 116 SER A N 1
ATOM 917 C CA . SER A 1 116 ? -19.990 12.335 -4.559 1.00 52.28 116 SER A CA 1
ATOM 918 C C . SER A 1 116 ? -21.174 12.300 -5.540 1.00 52.28 116 SER A C 1
ATOM 920 O O . SER A 1 116 ? -22.254 12.793 -5.225 1.00 52.28 116 SER A O 1
ATOM 922 N N . GLY A 1 117 ? -20.978 11.761 -6.747 1.00 52.03 117 GLY A N 1
ATOM 923 C CA . GLY A 1 117 ? -22.066 11.472 -7.688 1.00 52.03 117 GLY A CA 1
ATOM 924 C C . GLY A 1 117 ? -21.794 11.718 -9.173 1.00 52.03 117 GLY A C 1
ATOM 925 O O . GLY A 1 117 ? -22.475 11.096 -9.984 1.00 52.03 117 GLY A O 1
ATOM 926 N N . ASP A 1 118 ? -20.805 12.534 -9.551 1.00 51.00 118 ASP A N 1
ATOM 927 C CA . ASP A 1 118 ? -20.556 12.849 -10.966 1.00 51.00 118 ASP A CA 1
ATOM 928 C C . ASP A 1 118 ? -19.311 12.148 -11.513 1.00 51.00 118 ASP A C 1
ATOM 930 O O . ASP A 1 118 ? -18.197 12.270 -11.012 1.00 51.00 118 ASP A O 1
ATOM 934 N N . LYS A 1 119 ? -19.509 11.384 -12.586 1.00 54.78 119 LYS A N 1
ATOM 935 C CA . LYS A 1 119 ? -18.466 10.636 -13.293 1.00 54.78 119 LYS A CA 1
ATOM 936 C C . LYS A 1 119 ? -17.684 11.579 -14.211 1.00 54.78 119 LYS A C 1
ATOM 938 O O . LYS A 1 119 ? -17.876 11.562 -15.420 1.00 54.78 119 LYS A O 1
ATOM 943 N N . ILE A 1 120 ? -16.816 12.412 -13.636 1.00 54.56 120 ILE A N 1
ATOM 944 C CA . ILE A 1 120 ? -16.088 13.465 -14.373 1.00 54.56 120 ILE A CA 1
ATOM 945 C C . ILE A 1 120 ? -15.117 12.881 -15.418 1.00 54.56 120 ILE A C 1
ATOM 947 O O . ILE A 1 120 ? -14.895 13.499 -16.455 1.00 54.56 120 ILE A O 1
ATOM 951 N N . CYS A 1 121 ? -14.576 11.679 -15.186 1.00 57.19 121 CYS A N 1
ATOM 952 C CA . CYS A 1 121 ? -13.551 11.080 -16.051 1.00 57.19 121 CYS A CA 1
ATOM 953 C C . CYS A 1 121 ? -13.829 9.615 -16.440 1.00 57.19 121 CYS A C 1
ATOM 955 O O . CYS A 1 121 ? -12.890 8.851 -16.645 1.00 57.19 121 CYS A O 1
ATOM 957 N N . GLN A 1 122 ? -15.098 9.191 -16.521 1.00 48.84 122 GLN A N 1
ATOM 958 C CA . GLN A 1 122 ? -15.427 7.870 -17.078 1.00 48.84 122 GLN A CA 1
ATOM 959 C C . GLN A 1 122 ? -15.660 7.984 -18.586 1.00 48.84 122 GLN A C 1
ATOM 961 O O . GLN A 1 122 ? -16.565 8.699 -19.009 1.00 48.84 122 GLN A O 1
ATOM 966 N N . ASN A 1 123 ? -14.849 7.265 -19.362 1.00 43.56 123 ASN A N 1
ATOM 967 C CA . ASN A 1 123 ? -15.124 6.919 -20.755 1.00 43.56 123 ASN A CA 1
ATOM 968 C C . ASN A 1 123 ? -15.528 5.445 -20.808 1.00 43.56 123 ASN A C 1
ATOM 970 O O . ASN A 1 123 ? -14.815 4.641 -20.163 1.00 43.56 123 ASN A O 1
#

Sequence (123 aa):
MSINIAVIAQRLNDYIEHEKISKDYIADLLDKSPSTIYRSLSEQNQNIAAFSMQIAELLNLPTNFFLKDEFYLPMQESTSYSLGTIAFSKGDLSLEGMEDVKDIIQLCNILSLYSSGDKICQN

Organism: NCBI:txid34101

Foldseek 3Di:
DDDQLLQLLVLLVVLCVVVVPDLVNVCVLVVHDSVVSVVLSDSPHPCVLVVQLVVCVSVVHHSCQSVDPDHDDPDPPVDCPPPPPPPDPPDDDDPVRVVVVVVVVVVLVVVVVVPPPDNPDDD

InterPro domains:
  IPR010982 Lambda repressor-like, DNA-binding domain superfamily [SSF47413] (10-68)